Protein AF-A0A916MKK9-F1 (afdb_monomer_lite)

Sequence (139 aa):
MPTVFFQIKLSVRPKSGGEAELVLPKVLQGLACQFLIVKEGGEEGIIQTDVSGTALKQVEKDPACKKLTAPQMETLKASYPLPKLKTKYRMQAQQPEGREGMFALNEAGDRIPDTFQTVRAGFYLIDVPLAQAAKGTQP

Radius of gyration: 16.67 Å; chains: 1; bounding box: 38×40×43 Å

Secondary structure (DSSP, 8-state):
---EEEEEE-EEEE-TTS-EEEEPPGGGTTS-EEEEEE-TTSSEEEEEE---HHHHHHHHH-TTEEEE-HHHHHHHHHHSPPPEEEEEEPBPP--SSS-TTPBPB-TTS-B-EEEEEEEEETTEEEEEEBPP-------

Foldseek 3Di:
DDKWKKKFFWDWADDPPRAIDTDGDPLCVPFPKFFAAAAAQSGITMIIGPDDDPSVVSQCPDPRIDTDDPVRVVVVVVVGPDFDKDKDFAFDDDDPDDDPGDADADPVRHTDIWIWTFHDNPPHTDTGTGDPPPPDDDD

pLDDT: mean 79.2, std 15.37, range [26.61, 94.19]

Structure (mmCIF, N/CA/C/O backbone):
data_AF-A0A916MKK9-F1
#
_entry.id   AF-A0A916MKK9-F1
#
loop_
_atom_site.group_PDB
_atom_site.id
_atom_site.type_symbol
_atom_site.label_atom_id
_atom_site.label_alt_id
_atom_site.label_comp_id
_atom_site.label_asym_id
_atom_site.label_entity_id
_atom_site.label_seq_id
_atom_site.pdbx_PDB_ins_code
_atom_site.Cartn_x
_atom_site.Cartn_y
_atom_site.Cartn_z
_atom_site.occupancy
_atom_site.B_iso_or_equiv
_atom_site.auth_seq_id
_atom_site.auth_comp_id
_atom_site.auth_asym_id
_atom_site.auth_atom_id
_atom_site.pdbx_PDB_model_num
ATOM 1 N N . MET A 1 1 ? -0.883 17.506 -12.136 1.00 56.78 1 MET A N 1
ATOM 2 C CA . MET A 1 1 ? -2.087 17.116 -11.366 1.00 56.78 1 MET A CA 1
ATOM 3 C C . MET A 1 1 ? -1.703 17.083 -9.891 1.00 56.78 1 MET A C 1
ATOM 5 O O . MET A 1 1 ? -0.547 16.770 -9.629 1.00 56.78 1 MET A O 1
ATOM 9 N N . PRO A 1 2 ? -2.571 17.476 -8.944 1.00 68.88 2 PRO A N 1
ATOM 10 C CA . PRO A 1 2 ? -2.210 17.481 -7.529 1.00 68.88 2 PRO A CA 1
ATOM 11 C C . PRO A 1 2 ? -2.102 16.043 -7.011 1.00 68.88 2 PRO A C 1
ATOM 13 O O . PRO A 1 2 ? -3.093 15.321 -6.991 1.00 68.88 2 PRO A O 1
ATOM 16 N N . THR A 1 3 ? -0.905 15.629 -6.598 1.00 79.56 3 THR A N 1
ATOM 17 C CA . THR A 1 3 ? -0.702 14.343 -5.920 1.00 79.56 3 THR A CA 1
ATOM 18 C C . THR A 1 3 ? -1.358 14.392 -4.547 1.00 79.56 3 THR A C 1
ATOM 20 O O . THR A 1 3 ? -1.102 15.311 -3.765 1.00 79.56 3 THR A O 1
ATOM 23 N N . VAL A 1 4 ? -2.195 13.404 -4.243 1.00 88.25 4 VAL A N 1
ATOM 24 C CA . VAL A 1 4 ? -2.859 13.278 -2.945 1.00 88.25 4 VAL A CA 1
ATOM 25 C C . VAL A 1 4 ? -2.373 12.019 -2.242 1.00 88.25 4 VAL A C 1
ATOM 27 O O . VAL A 1 4 ? -2.176 10.974 -2.864 1.00 88.25 4 VAL A O 1
ATOM 30 N N . PHE A 1 5 ? -2.188 12.124 -0.929 1.00 91.31 5 PHE A N 1
ATOM 31 C CA . PHE A 1 5 ? -1.735 11.028 -0.083 1.00 91.31 5 PHE A CA 1
ATOM 32 C C . PHE A 1 5 ? -2.878 10.526 0.789 1.00 91.31 5 PHE A C 1
ATOM 34 O O . PHE A 1 5 ? -3.629 11.320 1.361 1.00 91.31 5 PHE A O 1
ATOM 41 N N . PHE A 1 6 ? -2.981 9.209 0.929 1.00 92.56 6 PHE A N 1
ATOM 42 C CA . PHE A 1 6 ? -3.963 8.576 1.801 1.00 92.56 6 PHE A CA 1
ATOM 43 C C . PHE A 1 6 ? -3.304 7.500 2.656 1.00 92.56 6 PHE A C 1
ATOM 45 O O . PHE A 1 6 ? -2.556 6.665 2.154 1.00 92.56 6 PHE A O 1
ATOM 52 N N . GLN A 1 7 ? -3.624 7.513 3.945 1.00 93.38 7 GLN A N 1
ATOM 53 C CA . GLN A 1 7 ? -3.482 6.368 4.833 1.00 93.38 7 GLN A CA 1
ATOM 54 C C . GLN A 1 7 ? -4.690 5.470 4.607 1.00 93.38 7 GLN A C 1
ATOM 56 O O . GLN A 1 7 ? -5.829 5.922 4.731 1.00 93.38 7 GLN A O 1
ATOM 61 N N . ILE A 1 8 ? -4.450 4.217 4.254 1.00 94.19 8 ILE A N 1
ATOM 62 C CA . ILE A 1 8 ? -5.503 3.280 3.890 1.00 94.19 8 ILE A CA 1
ATOM 63 C C . ILE A 1 8 ? -5.417 2.028 4.742 1.00 94.19 8 ILE A C 1
ATOM 65 O O . ILE A 1 8 ? -4.328 1.515 5.003 1.00 94.19 8 ILE A O 1
ATOM 69 N N . LYS A 1 9 ? -6.576 1.516 5.150 1.00 93.19 9 LYS A N 1
ATOM 70 C CA . LYS A 1 9 ? -6.666 0.189 5.755 1.00 93.19 9 LYS A CA 1
ATOM 71 C C . LYS A 1 9 ? -6.605 -0.861 4.661 1.00 93.19 9 LYS A C 1
ATOM 73 O O . LYS A 1 9 ? -7.345 -0.798 3.681 1.00 93.19 9 LYS A O 1
ATOM 78 N N . LEU A 1 10 ? -5.719 -1.822 4.846 1.00 91.75 10 LEU A N 1
ATOM 79 C CA . LEU A 1 10 ? -5.514 -2.936 3.942 1.00 91.75 10 LEU A CA 1
ATOM 80 C C . LEU A 1 10 ? -6.104 -4.196 4.554 1.00 91.75 10 LEU A C 1
ATOM 82 O O . LEU A 1 10 ? -6.265 -4.327 5.766 1.00 91.75 10 LEU A O 1
ATOM 86 N N . SER A 1 11 ? -6.463 -5.134 3.694 1.00 89.62 11 SER A N 1
ATOM 87 C CA . SER A 1 11 ? -6.854 -6.475 4.109 1.00 89.62 11 SER A CA 1
ATOM 88 C C . SER A 1 11 ? -5.976 -7.482 3.403 1.00 89.62 11 SER A C 1
ATOM 90 O O . SER A 1 11 ? -5.570 -7.264 2.269 1.00 89.62 11 SER A O 1
ATOM 92 N N . VAL A 1 12 ? -5.686 -8.597 4.053 1.00 88.94 12 VAL A N 1
ATOM 93 C CA . VAL A 1 12 ? -4.851 -9.643 3.464 1.00 88.94 12 VAL A CA 1
ATOM 94 C C . VAL A 1 12 ? -5.770 -10.736 2.954 1.00 88.94 12 VAL A C 1
ATOM 96 O O . VAL A 1 12 ? -6.605 -11.251 3.698 1.00 88.94 12 VAL A O 1
ATOM 99 N N . ARG A 1 13 ? -5.630 -11.087 1.678 1.00 88.94 13 ARG A N 1
ATOM 100 C CA . ARG A 1 13 ? -6.360 -12.195 1.068 1.00 88.94 13 ARG A CA 1
ATOM 101 C C . ARG A 1 13 ? -5.379 -13.309 0.709 1.00 88.94 13 ARG A C 1
ATOM 103 O O . ARG A 1 13 ? -4.507 -13.087 -0.130 1.00 88.94 13 ARG A O 1
ATOM 110 N N . PRO A 1 14 ? -5.518 -14.502 1.305 1.00 86.62 14 PRO A N 1
ATOM 111 C CA . PRO A 1 14 ? -4.770 -15.675 0.878 1.00 86.62 14 PRO A CA 1
ATOM 112 C C . PRO A 1 14 ? -5.087 -16.039 -0.576 1.00 86.62 14 PRO A C 1
ATOM 114 O O . PRO A 1 14 ? -6.238 -15.953 -1.009 1.00 86.62 14 PRO A O 1
ATOM 117 N N . LYS A 1 15 ? -4.067 -16.480 -1.308 1.00 85.19 15 LYS A N 1
ATOM 118 C CA . LYS A 1 15 ? -4.161 -17.055 -2.650 1.00 85.19 15 LYS A CA 1
ATOM 119 C C . LYS A 1 15 ? -3.858 -18.550 -2.614 1.00 85.19 15 LYS A C 1
ATOM 121 O O . LYS A 1 15 ? -3.175 -19.056 -1.722 1.00 85.19 15 LYS A O 1
ATOM 126 N N . SER A 1 16 ? -4.361 -19.258 -3.621 1.00 76.75 16 SER A N 1
ATOM 127 C CA . SER A 1 16 ? -3.976 -20.644 -3.891 1.00 76.75 16 SER A CA 1
ATOM 128 C C . SER A 1 16 ? -2.455 -20.738 -4.041 1.00 76.75 16 SER A C 1
ATOM 130 O O . SER A 1 16 ? -1.864 -19.903 -4.716 1.00 76.75 16 SER A O 1
ATOM 132 N N . GLY A 1 17 ? -1.827 -21.739 -3.418 1.00 75.50 17 GLY A N 1
ATOM 133 C CA . GLY A 1 17 ? -0.367 -21.912 -3.460 1.00 75.50 17 GLY A CA 1
ATOM 134 C C . GLY A 1 17 ? 0.399 -21.357 -2.253 1.00 75.50 17 GLY A C 1
ATOM 135 O O . GLY A 1 17 ? 1.624 -21.377 -2.262 1.00 75.50 17 GLY A O 1
ATOM 136 N N . GLY A 1 18 ? -0.290 -20.902 -1.198 1.00 76.44 18 GLY A N 1
ATOM 137 C CA . GLY A 1 18 ? 0.351 -20.440 0.045 1.00 76.44 18 GLY A CA 1
ATOM 138 C C . GLY A 1 18 ? 0.833 -18.986 0.005 1.00 76.44 18 GLY A C 1
ATOM 139 O O . GLY A 1 18 ? 1.486 -18.523 0.938 1.00 76.44 18 GLY A O 1
ATOM 140 N N . GLU A 1 19 ? 0.493 -18.259 -1.056 1.00 82.31 19 GLU A N 1
ATOM 141 C CA . GLU A 1 19 ? 0.756 -16.829 -1.196 1.00 82.31 19 GLU A CA 1
ATOM 142 C C . GLU A 1 19 ? -0.397 -16.000 -0.611 1.00 82.31 19 GLU A C 1
ATOM 144 O O . GLU A 1 19 ? -1.483 -16.509 -0.336 1.00 82.31 19 GLU A O 1
ATOM 149 N N . ALA A 1 20 ? -0.187 -14.697 -0.436 1.00 86.62 20 ALA A N 1
ATOM 150 C CA . ALA A 1 20 ? -1.255 -13.765 -0.096 1.00 86.62 20 ALA A CA 1
ATOM 151 C C . ALA A 1 20 ? -1.064 -12.432 -0.818 1.00 86.62 20 ALA A C 1
ATOM 153 O O . ALA A 1 20 ? 0.049 -12.054 -1.179 1.00 86.62 20 ALA A O 1
ATOM 154 N N . GLU A 1 21 ? -2.163 -11.712 -1.011 1.00 88.56 21 GLU A N 1
ATOM 155 C CA . GLU A 1 21 ? -2.166 -10.367 -1.574 1.00 88.56 21 GLU A CA 1
ATOM 156 C C . GLU A 1 21 ? -2.745 -9.350 -0.595 1.00 88.56 21 GLU A C 1
ATOM 158 O O . GLU A 1 21 ? -3.631 -9.659 0.207 1.00 88.56 21 GLU A O 1
ATOM 163 N N . LEU A 1 22 ? -2.259 -8.114 -0.698 1.00 89.38 22 LEU A N 1
ATOM 164 C CA . LEU A 1 22 ? -2.888 -6.973 -0.049 1.00 89.38 22 LEU A CA 1
ATOM 165 C C . LEU A 1 22 ? -4.051 -6.490 -0.910 1.00 89.38 22 LEU A C 1
ATOM 167 O O . LEU A 1 22 ? -3.896 -6.156 -2.083 1.00 89.38 22 LEU A O 1
ATOM 171 N N . VAL A 1 23 ? -5.222 -6.440 -0.299 1.00 89.62 23 VAL A N 1
ATOM 172 C CA . VAL A 1 23 ? -6.466 -5.980 -0.892 1.00 89.62 23 VAL A CA 1
ATOM 173 C C . VAL A 1 23 ? -6.679 -4.527 -0.499 1.00 89.62 23 VAL A C 1
ATOM 175 O O . VAL A 1 23 ? -6.797 -4.190 0.682 1.00 89.62 23 VAL A O 1
ATOM 178 N N . LEU A 1 24 ? -6.746 -3.678 -1.521 1.00 90.31 24 LEU A N 1
ATOM 179 C CA . LEU A 1 24 ? -7.109 -2.272 -1.400 1.00 90.31 24 LEU A CA 1
ATOM 180 C C . LEU A 1 24 ? -8.610 -2.119 -1.085 1.00 90.31 24 LEU A C 1
ATOM 182 O O . LEU A 1 24 ? -9.424 -2.917 -1.578 1.00 90.31 24 LEU A O 1
ATOM 186 N N . PRO A 1 25 ? -9.004 -1.063 -0.347 1.00 90.00 25 PRO A N 1
ATOM 187 C CA . PRO A 1 25 ? -10.398 -0.647 -0.220 1.00 90.00 25 PRO A CA 1
ATOM 188 C C . PRO A 1 25 ? -11.090 -0.551 -1.581 1.00 90.00 25 PRO A C 1
ATOM 190 O O . PRO A 1 25 ? -10.490 -0.090 -2.551 1.00 90.00 25 PRO A O 1
ATOM 193 N N . LYS A 1 26 ? -12.369 -0.943 -1.658 1.00 89.69 26 LYS A N 1
ATOM 194 C CA . LYS A 1 26 ? -13.126 -0.963 -2.926 1.00 89.69 26 LYS A CA 1
ATOM 195 C C 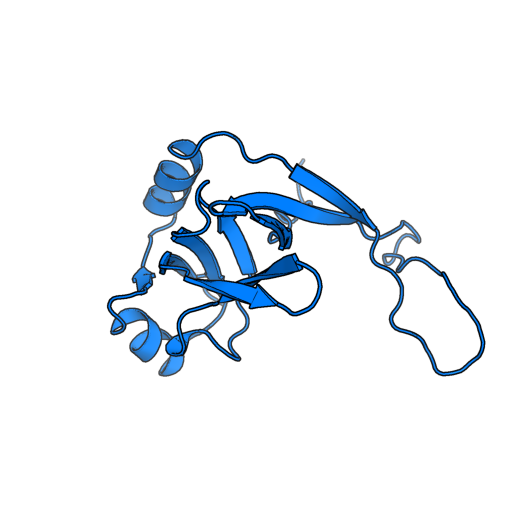. LYS A 1 26 ? -13.120 0.384 -3.647 1.00 89.69 26 LYS A C 1
ATOM 197 O O . LYS A 1 26 ? -13.042 0.407 -4.866 1.00 89.69 26 LYS A O 1
ATOM 202 N N . VAL A 1 27 ? -13.148 1.485 -2.896 1.00 89.50 27 VAL A N 1
ATOM 203 C CA . VAL A 1 27 ? -13.117 2.847 -3.447 1.00 89.50 27 VAL A CA 1
ATOM 204 C C . VAL A 1 27 ? -11.819 3.169 -4.203 1.00 89.50 27 VAL A C 1
ATOM 206 O O . VAL A 1 27 ? -11.810 4.063 -5.038 1.00 89.50 27 VAL A O 1
ATOM 209 N N . LEU A 1 28 ? -10.739 2.424 -3.940 1.00 88.00 28 LEU A N 1
ATOM 210 C CA . LEU A 1 28 ? -9.433 2.552 -4.595 1.00 88.00 28 LEU A CA 1
ATOM 211 C C . LEU A 1 28 ? -9.207 1.505 -5.692 1.00 88.00 28 LEU A C 1
ATOM 213 O O . LEU A 1 28 ? -8.228 1.589 -6.432 1.00 88.00 28 LEU A O 1
ATOM 217 N N . GLN A 1 29 ? -10.089 0.511 -5.816 1.00 84.44 29 GLN A N 1
ATOM 218 C CA . GLN A 1 29 ? -9.956 -0.517 -6.844 1.00 84.44 29 GLN A CA 1
ATOM 219 C C . GLN A 1 29 ? -10.247 0.086 -8.221 1.00 84.44 29 GLN A C 1
ATOM 221 O O . GLN A 1 29 ? -11.301 0.674 -8.444 1.00 84.44 29 GLN A O 1
ATOM 226 N N . GLY A 1 30 ? -9.296 -0.061 -9.146 1.00 81.81 30 GLY A N 1
ATOM 227 C CA . GLY A 1 30 ? -9.373 0.532 -10.484 1.00 81.81 30 GLY A CA 1
ATOM 228 C C . GLY A 1 30 ? -8.889 1.983 -10.565 1.00 81.81 30 GLY A C 1
ATOM 229 O O . GLY A 1 30 ? -8.890 2.551 -11.655 1.00 81.81 30 GLY A O 1
ATOM 230 N N . LEU A 1 31 ? -8.445 2.577 -9.452 1.00 85.12 31 LEU A N 1
ATOM 231 C CA . LEU A 1 31 ? -7.779 3.876 -9.457 1.00 85.12 31 LEU A CA 1
ATOM 232 C C . LEU A 1 31 ? -6.266 3.717 -9.648 1.00 85.12 31 LEU A C 1
ATOM 234 O O . LEU A 1 31 ? -5.660 2.736 -9.213 1.00 85.12 31 LEU A O 1
ATOM 238 N N . ALA A 1 32 ? -5.646 4.718 -10.276 1.00 83.88 32 ALA A N 1
ATOM 239 C CA . ALA A 1 32 ? -4.196 4.839 -10.323 1.00 83.88 32 ALA A CA 1
ATOM 240 C C . ALA A 1 32 ? -3.687 5.206 -8.918 1.00 83.88 32 ALA A C 1
ATOM 242 O O . ALA A 1 32 ? -3.742 6.356 -8.471 1.00 83.88 32 ALA A O 1
ATOM 243 N N . CYS A 1 33 ? -3.258 4.188 -8.177 1.00 85.88 33 CYS A N 1
ATOM 244 C CA . CYS A 1 33 ? -2.713 4.323 -6.834 1.00 85.88 33 CYS A CA 1
ATOM 245 C C . CYS A 1 33 ? -1.390 3.570 -6.744 1.00 85.88 33 CYS A C 1
ATOM 247 O O . CYS A 1 33 ? -1.238 2.485 -7.304 1.00 85.88 33 CYS A O 1
ATOM 249 N N . GLN A 1 34 ? -0.438 4.130 -6.008 1.00 87.94 34 GLN A N 1
ATOM 250 C CA . GLN A 1 34 ? 0.857 3.502 -5.771 1.00 87.94 34 GLN A CA 1
ATOM 251 C C . GLN A 1 34 ? 1.184 3.539 -4.283 1.00 87.94 34 GLN A C 1
ATOM 253 O O . GLN A 1 34 ? 0.956 4.552 -3.624 1.00 87.94 34 GLN A O 1
ATOM 258 N N . PHE A 1 35 ? 1.737 2.456 -3.745 1.00 89.88 35 PHE A N 1
ATOM 259 C CA . PHE A 1 35 ? 2.143 2.409 -2.343 1.00 89.88 35 PHE A CA 1
ATOM 260 C C . PHE A 1 35 ? 3.423 3.204 -2.118 1.00 89.88 35 PHE A C 1
ATOM 262 O O . PHE A 1 35 ? 4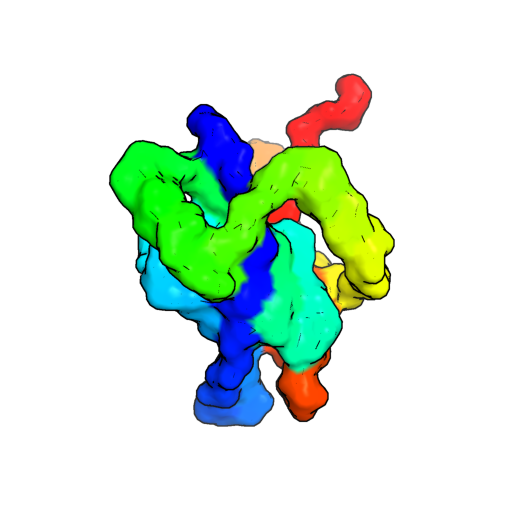.410 3.003 -2.806 1.00 89.88 35 PHE A O 1
ATOM 269 N N . LEU A 1 36 ? 3.437 4.087 -1.128 1.00 89.25 36 LEU A N 1
ATOM 270 C CA . LEU A 1 36 ? 4.664 4.729 -0.654 1.00 89.25 36 LEU A CA 1
ATOM 271 C C . LEU A 1 36 ? 5.353 3.881 0.414 1.00 89.25 36 LEU A C 1
ATOM 273 O O . LEU A 1 36 ? 6.579 3.808 0.457 1.00 89.25 36 LEU A O 1
ATOM 277 N N . ILE A 1 37 ? 4.555 3.271 1.287 1.00 89.31 37 ILE A N 1
ATOM 278 C CA . ILE A 1 37 ? 4.993 2.349 2.331 1.00 89.31 37 ILE A CA 1
ATOM 279 C C . ILE A 1 37 ? 3.786 1.538 2.798 1.00 89.31 37 ILE A C 1
ATOM 281 O O . ILE A 1 37 ? 2.658 2.032 2.803 1.00 89.31 37 ILE A O 1
ATOM 285 N N . VAL A 1 38 ? 4.017 0.307 3.227 1.00 90.19 38 VAL A N 1
ATOM 286 C CA . VAL A 1 38 ? 3.024 -0.504 3.932 1.00 90.19 38 VAL A CA 1
ATOM 287 C C . VAL A 1 38 ? 3.527 -0.763 5.346 1.00 90.19 38 VAL A C 1
ATOM 289 O O . VAL A 1 38 ? 4.709 -1.011 5.562 1.00 90.19 38 VAL A O 1
ATOM 292 N N . LYS A 1 39 ? 2.654 -0.669 6.341 1.00 89.12 39 LYS A N 1
ATOM 293 C CA . LYS A 1 39 ? 3.004 -0.971 7.726 1.00 89.12 39 LYS A CA 1
ATOM 294 C C . LYS A 1 39 ? 3.232 -2.478 7.881 1.00 89.12 39 LYS A C 1
ATOM 296 O O . LYS A 1 39 ? 2.482 -3.285 7.327 1.00 89.12 39 LYS A O 1
ATOM 301 N N . GLU A 1 40 ? 4.236 -2.862 8.669 1.00 83.94 40 GLU A N 1
ATOM 302 C CA . GLU A 1 40 ? 4.392 -4.254 9.112 1.00 83.94 40 GLU A CA 1
ATOM 303 C C . GLU A 1 40 ? 3.074 -4.764 9.723 1.00 83.94 40 GLU A C 1
ATOM 305 O O . GLU A 1 40 ? 2.401 -4.040 10.457 1.00 83.94 40 GLU A O 1
ATOM 310 N N . GLY A 1 41 ? 2.681 -5.988 9.371 1.00 83.94 41 GLY A N 1
ATOM 311 C CA . GLY A 1 41 ? 1.346 -6.537 9.625 1.00 83.94 41 GLY A CA 1
ATOM 312 C C . GLY A 1 41 ? 0.442 -6.541 8.388 1.00 83.94 41 GLY A C 1
ATOM 313 O O . GLY A 1 41 ? -0.456 -7.375 8.302 1.00 83.94 41 GLY A O 1
ATOM 314 N N . GLY A 1 42 ? 0.692 -5.674 7.397 1.00 84.50 42 GLY A N 1
ATOM 315 C CA . GLY A 1 42 ? -0.108 -5.608 6.164 1.00 84.50 42 GLY A CA 1
ATOM 316 C C . GLY A 1 42 ? -1.538 -5.093 6.368 1.00 84.50 42 GLY A C 1
ATOM 317 O O . GLY A 1 42 ? -2.384 -5.267 5.498 1.00 84.50 42 GLY A O 1
ATOM 318 N N . GLU A 1 43 ? -1.813 -4.471 7.514 1.00 88.19 43 GLU A N 1
ATOM 319 C CA . GLU A 1 43 ? -3.136 -3.953 7.894 1.00 88.19 43 GLU A CA 1
ATOM 320 C C . GLU A 1 43 ? -3.353 -2.505 7.437 1.00 88.19 43 GLU A C 1
ATOM 322 O O . GLU A 1 43 ? -4.477 -2.010 7.389 1.00 88.19 43 GLU A O 1
ATOM 327 N N . GLU A 1 44 ? -2.271 -1.801 7.112 1.00 91.19 44 GLU A N 1
ATOM 328 C CA . GLU A 1 44 ? -2.292 -0.383 6.781 1.00 91.19 44 GLU A CA 1
ATOM 329 C C . GLU A 1 44 ? -1.178 -0.044 5.798 1.00 91.19 44 GLU A C 1
ATOM 331 O O . GLU A 1 44 ? -0.087 -0.608 5.861 1.00 91.19 44 GLU A O 1
ATOM 336 N N . GLY A 1 45 ? -1.430 0.909 4.909 1.00 91.81 45 GLY A N 1
ATOM 337 C CA . GLY A 1 45 ? -0.400 1.475 4.053 1.00 91.81 45 GLY A CA 1
ATOM 338 C C . GLY A 1 45 ? -0.660 2.933 3.735 1.00 91.81 45 GLY A C 1
ATOM 339 O O . GLY A 1 45 ? -1.763 3.446 3.906 1.00 91.81 45 GLY A O 1
ATOM 340 N N . ILE A 1 46 ? 0.380 3.600 3.259 1.00 92.56 46 ILE A N 1
ATOM 341 C CA . ILE A 1 46 ? 0.286 4.933 2.687 1.00 92.56 46 ILE A CA 1
ATOM 342 C C . ILE A 1 46 ? 0.360 4.777 1.179 1.00 92.56 46 ILE A C 1
ATOM 344 O O . ILE A 1 46 ? 1.304 4.178 0.660 1.00 92.56 46 ILE A O 1
ATOM 348 N N . ILE A 1 47 ? -0.610 5.348 0.478 1.00 92.00 47 ILE A N 1
ATOM 349 C CA . ILE A 1 47 ? -0.612 5.422 -0.978 1.00 92.00 47 ILE A CA 1
ATOM 350 C C . ILE A 1 47 ? -0.513 6.866 -1.455 1.00 92.00 47 ILE A C 1
ATOM 352 O O . ILE A 1 47 ? -0.955 7.801 -0.782 1.00 92.00 47 ILE A O 1
ATOM 356 N N . GLN A 1 48 ? 0.039 7.021 -2.650 1.00 90.56 48 GLN A N 1
ATOM 357 C CA . GLN A 1 48 ? -0.100 8.211 -3.471 1.00 90.56 48 GLN A CA 1
ATOM 358 C C . GLN A 1 48 ? -1.070 7.936 -4.618 1.00 90.56 48 GLN A C 1
ATOM 360 O O . GLN A 1 48 ? -1.105 6.832 -5.168 1.00 90.56 48 GLN A O 1
ATOM 365 N N . THR A 1 49 ? -1.851 8.944 -4.981 1.00 86.81 49 THR A N 1
ATOM 366 C CA . THR A 1 49 ? -2.779 8.879 -6.107 1.00 86.81 49 THR A CA 1
ATOM 367 C C . THR A 1 49 ? -2.912 10.243 -6.776 1.00 86.81 49 THR A C 1
ATOM 369 O O . THR A 1 49 ? -2.806 11.285 -6.126 1.00 86.81 49 THR A O 1
ATOM 372 N N . ASP A 1 50 ? -3.132 10.229 -8.085 1.00 85.62 50 ASP A N 1
ATOM 373 C CA . ASP A 1 50 ? -3.374 11.395 -8.940 1.00 85.62 50 ASP A CA 1
ATOM 374 C C . ASP A 1 50 ? -4.873 11.662 -9.196 1.00 85.62 50 ASP A C 1
ATOM 376 O O . ASP A 1 50 ? -5.240 12.534 -9.989 1.00 85.62 50 ASP A O 1
ATOM 380 N N . VAL A 1 51 ? -5.764 10.955 -8.489 1.00 82.44 51 VAL A N 1
ATOM 381 C CA . VAL A 1 51 ? -7.216 11.109 -8.644 1.00 82.44 51 VAL A CA 1
ATOM 382 C C . VAL A 1 51 ? -7.726 12.473 -8.189 1.00 82.44 51 VAL A C 1
ATOM 384 O O . VAL A 1 51 ? -7.305 13.043 -7.183 1.00 82.44 51 VAL A O 1
ATOM 387 N N . SER A 1 52 ? -8.706 12.989 -8.928 1.00 81.56 52 SER A N 1
ATOM 388 C CA . SER A 1 52 ? -9.305 14.302 -8.696 1.00 81.56 52 SER A CA 1
ATOM 389 C C . SER A 1 52 ? -10.826 14.272 -8.888 1.00 81.56 52 SER A C 1
ATOM 391 O O . SER A 1 52 ? -11.414 13.263 -9.286 1.00 81.56 52 SER A O 1
ATOM 393 N N . GLY A 1 53 ? -11.495 15.374 -8.542 1.00 84.38 53 GLY A N 1
ATOM 394 C CA . GLY A 1 53 ? -12.933 15.535 -8.756 1.00 84.38 53 GLY A CA 1
ATOM 395 C C . GLY A 1 53 ? -13.793 14.568 -7.934 1.00 84.38 53 GLY A C 1
ATOM 396 O O . GLY A 1 53 ? -13.652 14.467 -6.715 1.00 84.38 53 GLY A O 1
ATOM 397 N N . THR A 1 54 ? -14.732 13.889 -8.595 1.00 84.06 54 THR A N 1
ATOM 398 C CA . THR A 1 54 ? -15.725 13.016 -7.945 1.00 84.06 54 THR A CA 1
ATOM 399 C C . THR A 1 54 ? -15.094 11.782 -7.304 1.00 84.06 54 THR A C 1
ATOM 401 O O . THR A 1 54 ? -15.501 11.411 -6.205 1.00 84.06 54 THR A O 1
ATOM 404 N N . ALA A 1 55 ? -14.079 11.186 -7.940 1.00 84.06 55 ALA A N 1
ATOM 405 C CA . ALA A 1 55 ? -13.372 10.026 -7.398 1.00 84.06 55 ALA A CA 1
ATOM 406 C C . ALA A 1 55 ? -12.671 10.374 -6.077 1.00 84.06 55 ALA A C 1
ATOM 408 O O . ALA A 1 55 ? -12.832 9.669 -5.085 1.00 84.06 55 ALA A O 1
ATOM 409 N N . LEU A 1 56 ? -11.994 11.526 -6.022 1.00 87.25 56 LEU A N 1
ATOM 410 C CA . LEU A 1 56 ? -11.352 12.007 -4.798 1.00 87.25 56 LEU A CA 1
ATOM 411 C C . LEU A 1 56 ? -12.362 12.172 -3.652 1.00 87.25 56 LEU A C 1
ATOM 413 O O . LEU A 1 56 ? -12.132 11.675 -2.554 1.00 87.25 56 LEU A O 1
ATOM 417 N N . LYS A 1 57 ? -13.520 12.787 -3.928 1.00 87.75 57 LYS A N 1
ATOM 418 C CA . LYS A 1 57 ? -14.592 12.952 -2.932 1.00 87.75 57 LYS A CA 1
ATOM 419 C C . LYS A 1 57 ? -15.163 11.622 -2.439 1.00 87.75 57 LYS A C 1
ATOM 421 O O . LYS A 1 57 ? -15.662 11.570 -1.320 1.00 87.75 57 LYS A O 1
ATOM 426 N N . GLN A 1 58 ? -15.163 10.578 -3.269 1.00 88.44 58 GLN A N 1
ATOM 427 C CA . GLN A 1 58 ? -15.592 9.242 -2.852 1.00 88.44 58 GLN A CA 1
ATOM 428 C C . GLN A 1 58 ? -14.559 8.610 -1.921 1.00 88.44 58 GLN A C 1
ATOM 430 O O . GLN A 1 58 ? -14.936 8.133 -0.855 1.00 88.44 58 GLN A O 1
ATOM 435 N N . VAL A 1 59 ? -13.273 8.685 -2.277 1.00 89.19 59 VAL A N 1
ATOM 436 C CA . VAL A 1 59 ? -12.173 8.185 -1.437 1.00 89.19 59 VAL A CA 1
ATOM 437 C C . VAL A 1 59 ? -12.149 8.906 -0.086 1.00 89.19 59 VAL A C 1
ATOM 439 O O . VAL A 1 59 ? -12.054 8.256 0.945 1.00 89.19 59 VAL A O 1
ATOM 442 N N . GLU A 1 60 ? -12.313 10.232 -0.058 1.00 88.88 60 GLU A N 1
ATOM 443 C CA . GLU A 1 60 ? -12.330 11.027 1.184 1.00 88.88 60 GLU A CA 1
ATOM 444 C C . GLU A 1 60 ? -13.504 10.704 2.121 1.00 88.88 60 GLU A C 1
ATOM 446 O O . GLU A 1 60 ? -13.417 10.961 3.320 1.00 88.88 60 GLU A O 1
ATOM 451 N N . LYS A 1 61 ? -14.611 10.175 1.588 1.00 89.94 61 LYS A N 1
ATOM 452 C CA . LYS A 1 61 ? -15.784 9.777 2.380 1.00 89.94 61 LYS A CA 1
ATOM 453 C C . LYS A 1 61 ? -15.679 8.355 2.929 1.00 89.94 61 LYS A C 1
ATOM 455 O O . LYS A 1 61 ? -16.498 7.980 3.766 1.00 89.94 61 LYS A O 1
ATOM 460 N N . ASP A 1 62 ? -14.730 7.560 2.444 1.00 91.25 62 ASP A N 1
ATOM 461 C CA . ASP A 1 62 ? -14.595 6.165 2.836 1.00 91.25 62 ASP A CA 1
ATOM 462 C C . ASP A 1 62 ? -13.843 6.047 4.177 1.00 91.25 62 ASP A C 1
ATOM 464 O O . ASP A 1 62 ? -12.736 6.571 4.314 1.00 91.25 62 ASP A O 1
ATOM 468 N N . PRO A 1 63 ? -14.392 5.344 5.183 1.00 89.06 63 PRO A N 1
ATOM 469 C CA . PRO A 1 63 ? -13.769 5.234 6.503 1.00 89.06 63 PRO A CA 1
ATOM 470 C C . PRO A 1 63 ? -12.460 4.428 6.503 1.00 89.06 63 PRO A C 1
ATOM 472 O O . PRO A 1 63 ? -11.701 4.490 7.474 1.00 89.06 63 PRO A O 1
ATOM 475 N N . ALA A 1 64 ? -12.185 3.653 5.451 1.00 89.88 64 ALA A N 1
ATOM 476 C CA . ALA A 1 64 ? -10.917 2.959 5.273 1.00 89.88 64 ALA A CA 1
ATOM 477 C C . ALA A 1 64 ? -9.828 3.866 4.682 1.00 89.88 64 ALA A C 1
ATOM 479 O O . ALA A 1 64 ? -8.683 3.424 4.615 1.00 89.88 64 ALA A O 1
ATOM 480 N N . CYS A 1 65 ? -10.152 5.101 4.276 1.00 91.44 65 CYS A N 1
ATOM 481 C CA . CYS A 1 65 ? -9.233 6.036 3.634 1.00 91.44 65 CYS A CA 1
ATOM 482 C C . CYS A 1 65 ? -9.159 7.355 4.415 1.00 91.44 65 CYS A C 1
ATOM 484 O O . CYS A 1 65 ? -10.095 8.147 4.447 1.00 91.44 65 CYS A O 1
ATOM 486 N N . LYS A 1 66 ? -8.002 7.643 5.009 1.00 92.75 66 LYS A N 1
ATOM 487 C CA . LYS A 1 66 ? -7.729 8.911 5.685 1.00 92.75 66 LYS A CA 1
ATOM 488 C C . LYS A 1 66 ? -6.773 9.745 4.845 1.00 92.75 66 LYS A C 1
ATOM 490 O O . LYS A 1 66 ? -5.621 9.370 4.640 1.00 92.75 66 LYS A O 1
ATOM 495 N N . LYS A 1 67 ? -7.242 10.898 4.371 1.00 91.44 67 LYS A N 1
ATOM 496 C CA . LYS A 1 67 ? -6.408 11.845 3.624 1.00 91.44 67 LYS A CA 1
ATOM 497 C C . LYS A 1 67 ? -5.278 12.373 4.502 1.00 91.44 67 LYS A C 1
ATOM 499 O O . LYS A 1 67 ? -5.509 12.799 5.633 1.00 91.44 67 LYS A O 1
ATOM 504 N N . LEU A 1 68 ? -4.072 12.383 3.953 1.00 89.50 68 LEU A N 1
ATOM 505 C CA . LEU A 1 68 ? -2.882 12.922 4.591 1.00 89.50 68 LEU A CA 1
ATOM 506 C C . LEU A 1 68 ? -2.422 14.181 3.859 1.00 89.50 68 LEU A C 1
ATOM 508 O O . LEU A 1 68 ? -2.462 14.271 2.632 1.00 89.50 68 LEU A O 1
ATOM 512 N N . THR A 1 69 ? -1.939 15.151 4.627 1.00 87.88 69 THR A N 1
ATOM 513 C CA . THR A 1 69 ? -1.115 16.236 4.087 1.00 87.88 69 THR A CA 1
ATOM 514 C C . THR A 1 69 ? 0.327 15.749 3.934 1.00 87.88 69 THR A C 1
ATOM 516 O O . THR A 1 69 ? 0.726 14.795 4.601 1.00 87.88 69 THR A O 1
ATOM 519 N N . ALA A 1 70 ? 1.130 16.409 3.095 1.00 84.88 70 ALA A N 1
ATOM 520 C CA . ALA A 1 70 ? 2.555 16.096 2.940 1.00 84.88 70 ALA A CA 1
ATOM 521 C C . ALA A 1 70 ? 3.310 15.934 4.285 1.00 84.88 70 ALA A C 1
ATOM 523 O O . ALA A 1 70 ? 3.898 14.872 4.485 1.00 84.88 70 ALA A O 1
ATOM 524 N N . PRO A 1 71 ? 3.209 16.865 5.262 1.00 87.75 71 PRO A N 1
ATOM 525 C CA . PRO A 1 71 ? 3.898 16.700 6.546 1.00 87.75 71 PRO A CA 1
ATOM 526 C C . PRO A 1 71 ? 3.366 15.525 7.380 1.00 87.75 71 PRO A C 1
ATOM 528 O O . PRO A 1 71 ? 4.137 14.866 8.076 1.00 87.75 71 PRO A O 1
ATOM 531 N N . GLN A 1 72 ? 2.064 15.220 7.308 1.00 89.00 72 GLN A N 1
ATOM 532 C CA . GLN A 1 72 ? 1.502 14.051 7.996 1.00 89.00 72 GLN A CA 1
ATOM 533 C C . GLN A 1 72 ? 2.000 12.747 7.374 1.00 89.00 72 GLN A C 1
ATOM 535 O O . GLN A 1 72 ? 2.316 11.810 8.100 1.00 89.00 72 GLN A O 1
ATOM 540 N N . MET A 1 73 ? 2.086 12.695 6.044 1.00 89.50 73 MET A N 1
ATOM 541 C CA . MET A 1 73 ? 2.623 11.550 5.316 1.00 89.50 73 MET A CA 1
ATOM 542 C C . MET A 1 73 ? 4.082 11.290 5.689 1.00 89.50 73 MET A C 1
ATOM 544 O O . MET A 1 73 ? 4.412 10.157 6.027 1.00 89.50 73 MET A O 1
ATOM 548 N N . GLU A 1 74 ? 4.932 12.320 5.701 1.00 86.25 74 GLU A N 1
ATOM 549 C CA . GLU A 1 74 ? 6.342 12.167 6.079 1.00 86.25 74 GLU A CA 1
ATOM 550 C C . GLU A 1 74 ? 6.502 11.726 7.533 1.00 86.25 74 GLU A C 1
ATOM 552 O O . GLU A 1 74 ? 7.245 10.788 7.816 1.00 86.25 74 GLU A O 1
ATOM 557 N N . THR A 1 75 ? 5.740 12.337 8.444 1.00 88.19 75 THR A N 1
ATOM 558 C CA . THR A 1 75 ? 5.739 11.964 9.865 1.00 88.19 75 THR A CA 1
ATOM 559 C C . THR A 1 75 ? 5.312 10.509 10.059 1.00 88.19 75 THR A C 1
ATOM 561 O O . THR A 1 75 ? 5.965 9.755 10.778 1.00 88.19 75 THR A O 1
ATOM 564 N N . LEU A 1 76 ? 4.234 10.085 9.394 1.00 87.25 76 LEU A N 1
ATOM 565 C CA . LEU A 1 76 ? 3.713 8.723 9.503 1.00 87.25 76 LEU A CA 1
ATOM 566 C C . LEU A 1 76 ? 4.688 7.706 8.899 1.00 87.25 76 LEU A C 1
ATOM 568 O O . LEU A 1 76 ? 4.954 6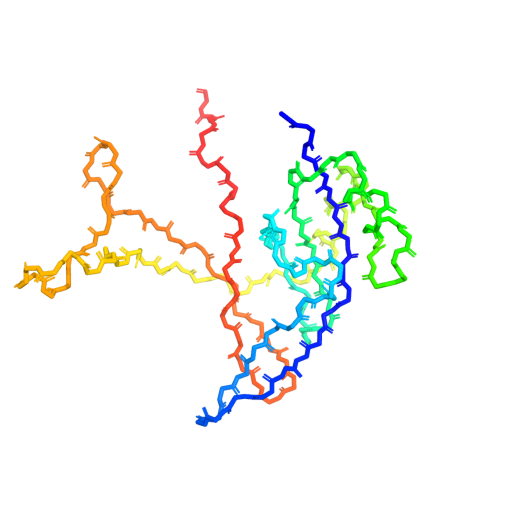.671 9.503 1.00 87.25 76 LEU A O 1
ATOM 572 N N . LYS A 1 77 ? 5.278 8.033 7.746 1.00 82.94 77 LYS A N 1
ATOM 573 C CA . LYS A 1 77 ? 6.302 7.214 7.096 1.00 82.94 77 LYS A CA 1
ATOM 574 C C . LYS A 1 77 ? 7.540 7.052 7.981 1.00 82.94 77 LYS A C 1
ATOM 576 O O . LYS A 1 77 ? 8.061 5.947 8.071 1.00 82.94 77 LYS A O 1
ATOM 581 N N . ALA A 1 78 ? 7.987 8.118 8.648 1.00 84.94 78 ALA A N 1
ATOM 582 C CA . ALA A 1 78 ? 9.107 8.076 9.590 1.00 84.94 78 ALA A CA 1
ATOM 583 C C . ALA A 1 78 ? 8.773 7.316 10.886 1.00 84.94 78 ALA A C 1
ATOM 585 O O . ALA A 1 78 ? 9.662 6.748 11.512 1.00 84.94 78 ALA A O 1
ATOM 586 N N . SER A 1 79 ? 7.496 7.284 11.281 1.00 85.75 79 SER A N 1
ATOM 587 C CA . SER A 1 79 ? 7.027 6.523 12.442 1.00 85.75 79 SER A CA 1
ATOM 588 C C . SER A 1 79 ? 6.997 5.011 12.205 1.00 85.75 79 SER A C 1
ATOM 590 O O . SER A 1 79 ? 6.938 4.253 13.176 1.00 85.75 79 SER A O 1
ATOM 592 N N . TYR A 1 80 ? 6.973 4.550 10.954 1.00 82.75 80 TYR A N 1
ATOM 593 C CA . TYR A 1 80 ? 6.997 3.124 10.647 1.00 82.75 80 TYR A CA 1
ATOM 594 C C . TYR A 1 80 ? 8.426 2.577 10.712 1.00 82.75 80 TYR A C 1
ATOM 596 O O . TYR A 1 80 ? 9.373 3.277 10.347 1.00 82.75 80 TYR A O 1
ATOM 604 N N . PRO A 1 81 ? 8.608 1.316 11.150 1.00 76.69 81 PRO A N 1
ATOM 605 C CA . PRO A 1 81 ? 9.916 0.685 11.086 1.00 76.69 81 PRO A CA 1
ATOM 606 C C . PRO A 1 81 ? 10.412 0.666 9.639 1.00 76.69 81 PRO A C 1
ATOM 608 O O . PRO A 1 81 ? 9.622 0.518 8.702 1.00 76.69 81 PRO A O 1
ATOM 611 N N . LEU A 1 82 ? 11.729 0.799 9.470 1.00 77.31 82 LEU A N 1
ATOM 612 C CA . LEU A 1 82 ? 12.360 0.792 8.155 1.00 77.31 82 LEU A CA 1
ATOM 613 C C . LEU A 1 82 ? 11.952 -0.475 7.385 1.00 77.31 82 LEU A C 1
ATOM 615 O O . LEU A 1 82 ? 12.240 -1.589 7.839 1.00 77.31 82 LEU A O 1
ATOM 619 N N . PRO A 1 83 ? 11.272 -0.324 6.236 1.00 78.81 83 PRO A N 1
ATOM 620 C CA . PRO A 1 83 ? 10.768 -1.459 5.489 1.00 78.81 83 PRO A CA 1
ATOM 621 C C . PRO A 1 83 ? 11.916 -2.266 4.883 1.00 78.81 83 PRO A C 1
ATOM 623 O O . PRO A 1 83 ? 12.936 -1.715 4.465 1.00 78.81 83 PRO A O 1
ATOM 626 N N . LYS A 1 84 ? 11.735 -3.586 4.768 1.00 79.88 84 LYS A N 1
ATOM 627 C CA . LYS A 1 84 ? 12.673 -4.437 4.027 1.00 79.88 84 LYS A CA 1
ATOM 628 C C . LYS A 1 84 ? 12.454 -4.242 2.532 1.00 79.88 84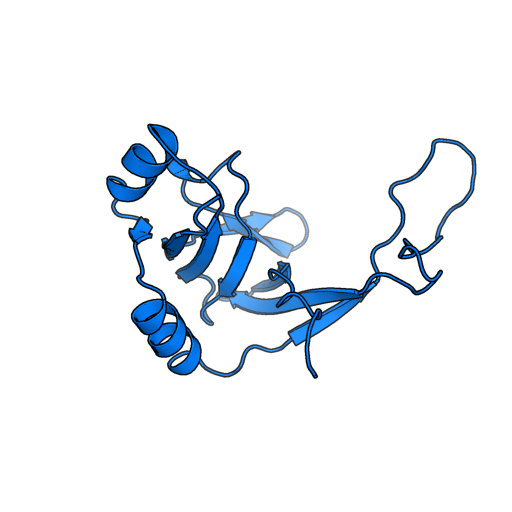 LYS A C 1
ATOM 630 O O . LYS A 1 84 ? 11.558 -4.847 1.946 1.00 79.88 84 LYS A O 1
ATOM 635 N N . LEU A 1 85 ? 13.263 -3.374 1.934 1.00 84.50 85 LEU A N 1
ATOM 636 C CA . LEU A 1 85 ? 13.200 -3.084 0.507 1.00 84.50 85 LEU A CA 1
ATOM 637 C C . LEU A 1 85 ? 13.982 -4.121 -0.304 1.00 84.50 85 LEU A C 1
ATOM 639 O O . LEU A 1 85 ? 15.078 -4.537 0.069 1.00 84.50 85 LEU A O 1
ATOM 643 N N . LYS A 1 86 ? 13.413 -4.510 -1.439 1.00 81.75 86 LYS A N 1
ATOM 644 C CA . LYS A 1 86 ? 14.023 -5.352 -2.462 1.00 81.75 86 LYS A CA 1
ATOM 645 C C . LYS A 1 86 ? 13.912 -4.646 -3.802 1.00 81.75 86 LYS A C 1
ATOM 647 O O . LYS A 1 86 ? 12.862 -4.105 -4.133 1.00 81.75 86 LYS A O 1
ATOM 652 N N . THR A 1 87 ? 14.961 -4.723 -4.602 1.00 78.94 87 THR A N 1
ATOM 653 C CA . THR A 1 87 ? 14.928 -4.257 -5.989 1.00 78.94 87 THR A CA 1
ATOM 654 C C . THR A 1 87 ? 14.718 -5.459 -6.897 1.00 78.94 87 THR A C 1
ATOM 656 O O . THR A 1 87 ? 15.478 -6.424 -6.819 1.00 78.94 87 THR A O 1
ATOM 659 N N . LYS A 1 88 ? 13.700 -5.417 -7.759 1.00 77.38 88 LYS A N 1
ATOM 660 C CA . LYS A 1 88 ? 13.519 -6.397 -8.839 1.00 77.38 88 LYS A CA 1
ATOM 661 C C . LYS A 1 88 ? 13.510 -5.656 -10.168 1.00 77.38 88 LYS A C 1
ATOM 663 O O . LYS A 1 88 ? 12.894 -4.607 -10.281 1.00 77.38 88 LYS A O 1
ATOM 668 N N . TYR A 1 89 ? 14.197 -6.184 -11.172 1.00 76.06 89 TYR A N 1
ATOM 669 C CA . TYR A 1 89 ? 14.204 -5.569 -12.497 1.00 76.06 89 TYR A CA 1
ATOM 670 C C . TYR A 1 89 ? 12.951 -5.958 -13.269 1.00 76.06 89 TYR A C 1
ATOM 672 O O . TYR A 1 89 ? 12.572 -7.133 -13.289 1.00 76.06 89 TYR A O 1
ATOM 680 N N . ARG A 1 90 ? 12.328 -4.973 -13.918 1.00 74.19 90 ARG A N 1
ATOM 681 C CA . ARG A 1 90 ? 11.135 -5.198 -14.728 1.00 74.19 90 ARG A CA 1
ATOM 682 C C . ARG A 1 90 ? 11.473 -6.100 -15.911 1.00 74.19 90 ARG A C 1
ATOM 684 O O . ARG A 1 90 ? 12.373 -5.794 -16.693 1.00 74.19 90 ARG A O 1
ATOM 691 N N . MET A 1 91 ? 10.732 -7.193 -16.057 1.00 71.50 91 MET A N 1
ATOM 692 C CA . MET A 1 91 ? 10.760 -7.991 -17.280 1.00 71.50 91 MET A CA 1
ATOM 693 C C . MET A 1 91 ? 9.845 -7.344 -18.317 1.00 71.50 91 MET A C 1
ATOM 695 O O . MET A 1 91 ? 8.783 -6.818 -17.979 1.00 71.50 91 MET A O 1
ATOM 699 N N . GLN A 1 92 ? 10.273 -7.341 -19.574 1.00 61.28 92 GLN A N 1
ATOM 700 C CA . GLN A 1 92 ? 9.472 -6.830 -20.676 1.00 61.28 92 GLN A CA 1
ATOM 701 C C . GLN A 1 92 ? 8.220 -7.709 -20.818 1.00 61.28 92 GLN A C 1
ATOM 703 O O . GLN A 1 92 ? 8.328 -8.934 -20.878 1.00 61.28 92 GLN A O 1
ATOM 708 N N . ALA A 1 93 ? 7.028 -7.101 -20.819 1.00 57.78 93 ALA A N 1
ATOM 709 C CA . ALA A 1 93 ? 5.800 -7.836 -21.109 1.00 57.78 93 ALA A CA 1
ATOM 710 C C . ALA A 1 93 ? 5.953 -8.465 -22.499 1.00 57.78 93 ALA A C 1
ATOM 712 O O . ALA A 1 93 ? 6.318 -7.756 -23.439 1.00 57.78 93 ALA A O 1
ATOM 713 N N . GLN A 1 94 ? 5.758 -9.784 -22.593 1.00 47.41 94 GLN A N 1
ATOM 714 C CA . GLN A 1 94 ? 5.991 -10.560 -23.810 1.00 47.41 94 GLN A CA 1
ATOM 715 C C . GLN A 1 94 ? 5.349 -9.864 -25.017 1.00 47.41 94 GLN A C 1
ATOM 717 O O . GLN A 1 94 ? 4.126 -9.778 -25.123 1.00 47.41 94 GLN A O 1
ATOM 722 N N . GLN A 1 95 ? 6.184 -9.372 -25.933 1.00 46.28 95 GLN A N 1
ATOM 723 C CA . GLN A 1 95 ? 5.753 -9.234 -27.316 1.00 46.28 95 GLN A CA 1
ATOM 724 C C . GLN A 1 95 ? 5.556 -10.655 -27.865 1.00 46.28 95 GLN A C 1
ATOM 726 O O . GLN A 1 95 ? 6.328 -11.546 -27.500 1.00 46.28 95 GLN A O 1
ATOM 731 N N . PRO A 1 96 ? 4.545 -10.894 -28.714 1.00 46.84 96 PRO A N 1
ATOM 732 C CA . PRO A 1 96 ? 4.141 -12.234 -29.149 1.00 46.84 96 PRO A CA 1
ATOM 733 C C . PRO A 1 96 ? 5.174 -13.000 -30.005 1.00 46.84 96 PRO A C 1
ATOM 735 O O . PRO A 1 96 ? 4.853 -14.062 -30.525 1.00 46.84 96 PRO A O 1
ATOM 738 N N . GLU A 1 97 ? 6.418 -12.531 -30.126 1.00 45.34 97 GLU A N 1
ATOM 739 C CA . GLU A 1 97 ? 7.461 -13.163 -30.935 1.00 45.34 97 GLU A CA 1
ATOM 740 C C . GLU A 1 97 ? 8.719 -13.476 -30.107 1.00 45.34 97 GLU A C 1
ATOM 742 O O . GLU A 1 97 ? 9.685 -12.717 -30.053 1.00 45.34 97 GLU A O 1
ATOM 747 N N . GLY A 1 98 ? 8.702 -14.639 -29.450 1.00 41.94 98 GLY A N 1
ATOM 748 C CA . GLY A 1 98 ? 9.879 -15.510 -29.315 1.00 41.94 98 GLY A CA 1
ATOM 749 C C . GLY A 1 98 ? 11.095 -15.026 -28.514 1.00 41.94 98 GLY A C 1
ATOM 750 O O . GLY A 1 98 ? 12.128 -15.689 -28.566 1.00 41.94 98 GLY A O 1
ATOM 751 N N . ARG A 1 99 ? 11.026 -13.920 -27.766 1.00 45.38 99 ARG A N 1
ATOM 752 C CA . ARG A 1 99 ? 12.112 -13.494 -26.862 1.00 45.38 99 ARG A CA 1
ATOM 753 C C . ARG A 1 99 ? 11.702 -13.624 -25.404 1.00 45.38 99 ARG A C 1
ATOM 755 O O . ARG A 1 99 ? 11.247 -12.676 -24.768 1.00 45.38 99 ARG A O 1
ATOM 762 N N . GLU A 1 100 ? 11.887 -14.821 -24.867 1.00 43.66 100 GLU A N 1
ATOM 763 C CA . GLU A 1 100 ? 11.818 -15.060 -23.430 1.00 43.66 100 GLU A CA 1
ATOM 764 C C . GLU A 1 100 ? 12.966 -14.309 -22.724 1.00 43.66 100 GLU A C 1
ATOM 766 O O . GLU A 1 100 ? 14.136 -14.476 -23.061 1.00 43.66 100 GLU A O 1
ATOM 771 N N . GLY A 1 101 ? 12.640 -13.462 -21.739 1.00 53.34 101 GLY A N 1
ATOM 772 C CA . GLY A 1 101 ? 13.611 -13.014 -20.729 1.00 53.34 101 GLY A CA 1
ATOM 773 C C . GLY A 1 101 ? 14.373 -11.701 -20.964 1.00 53.34 101 GLY A C 1
ATOM 774 O O . GLY A 1 101 ? 15.410 -11.504 -20.331 1.00 53.34 101 GLY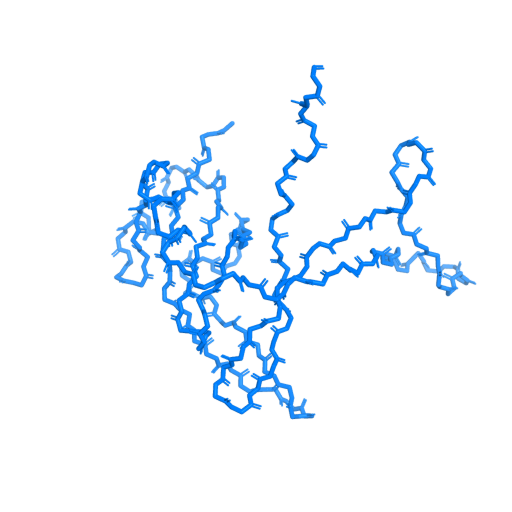 A O 1
ATOM 775 N N . MET A 1 102 ? 13.901 -10.773 -21.805 1.00 64.69 102 MET A N 1
ATOM 776 C CA . MET A 1 102 ? 14.527 -9.441 -21.892 1.00 64.69 102 MET A CA 1
ATOM 777 C C . MET A 1 102 ? 14.035 -8.494 -20.779 1.00 64.69 102 MET A C 1
ATOM 779 O O . MET A 1 102 ? 12.839 -8.385 -20.505 1.00 64.69 102 MET A O 1
ATOM 783 N N . PHE A 1 103 ? 14.968 -7.802 -20.115 1.00 71.06 103 PHE A N 1
ATOM 784 C CA . PHE A 1 103 ? 14.648 -6.738 -19.155 1.00 71.06 103 PHE A CA 1
ATOM 785 C C . PHE A 1 103 ? 14.109 -5.506 -19.886 1.00 71.06 103 PHE A C 1
ATOM 787 O O . PHE A 1 103 ? 14.603 -5.157 -20.957 1.00 71.06 103 PHE A O 1
ATOM 794 N N . ALA A 1 104 ? 13.140 -4.813 -19.286 1.00 72.12 104 ALA A N 1
ATOM 795 C CA . ALA A 1 104 ? 12.725 -3.504 -19.772 1.00 72.12 104 ALA A CA 1
ATOM 796 C C . ALA A 1 104 ? 13.862 -2.496 -19.550 1.00 72.12 104 ALA A C 1
ATOM 798 O O . ALA A 1 104 ? 14.423 -2.427 -18.451 1.00 72.12 104 ALA A O 1
ATOM 799 N N . LEU A 1 105 ? 14.190 -1.733 -20.592 1.00 75.81 105 LEU A N 1
ATOM 800 C CA . LEU A 1 105 ? 15.248 -0.727 -20.575 1.00 75.81 105 LEU A CA 1
ATOM 801 C C . LEU A 1 105 ? 14.642 0.686 -20.595 1.00 75.81 105 LEU A C 1
ATOM 803 O O . LEU A 1 105 ? 13.581 0.887 -21.186 1.00 75.81 105 LEU A O 1
ATOM 807 N N . ASN A 1 106 ? 15.287 1.646 -19.934 1.00 73.62 106 ASN A N 1
ATOM 808 C CA . ASN A 1 106 ? 14.950 3.069 -20.027 1.00 73.62 106 ASN A CA 1
ATOM 809 C C . ASN A 1 106 ? 15.489 3.677 -21.344 1.00 73.62 106 ASN A C 1
ATOM 811 O O . ASN A 1 106 ? 16.134 2.992 -22.136 1.00 73.62 106 ASN A O 1
ATOM 815 N N . GLU A 1 107 ? 15.256 4.972 -21.572 1.00 71.88 107 GLU A N 1
ATOM 816 C CA . GLU A 1 107 ? 15.740 5.686 -22.771 1.00 71.88 107 GLU A CA 1
ATOM 817 C C . GLU A 1 107 ? 17.275 5.702 -22.903 1.00 71.88 107 GLU A C 1
ATOM 819 O O . GLU A 1 107 ? 17.794 5.839 -24.007 1.00 71.88 107 GLU A O 1
ATOM 824 N N . ALA A 1 108 ? 18.003 5.510 -21.798 1.00 74.88 108 ALA A N 1
ATOM 825 C CA . ALA A 1 108 ? 19.461 5.388 -21.773 1.00 74.88 108 ALA A CA 1
ATOM 826 C C . ALA A 1 108 ? 19.963 3.946 -22.015 1.00 74.88 108 ALA A C 1
ATOM 828 O O . ALA A 1 108 ? 21.166 3.728 -22.128 1.00 74.88 108 ALA A O 1
ATOM 829 N N . GLY A 1 109 ? 19.063 2.960 -22.116 1.00 71.38 109 GLY A N 1
ATOM 830 C CA . GLY A 1 109 ? 19.408 1.546 -22.285 1.00 71.38 109 GLY A CA 1
ATOM 831 C C . GLY A 1 109 ? 19.668 0.780 -20.980 1.00 71.38 109 GLY A C 1
ATOM 832 O O . GLY A 1 109 ? 20.051 -0.388 -21.035 1.00 71.38 109 GLY A O 1
ATOM 833 N N . ASP A 1 110 ? 19.433 1.380 -19.811 1.00 74.81 110 ASP A N 1
ATOM 834 C CA . ASP A 1 110 ? 19.590 0.728 -18.507 1.00 74.81 110 ASP A CA 1
ATOM 835 C C . ASP A 1 110 ? 18.340 -0.047 -18.092 1.00 74.81 110 ASP A C 1
ATOM 837 O O . ASP A 1 110 ? 17.210 0.380 -18.328 1.00 74.81 110 ASP A O 1
ATOM 841 N N . ARG A 1 111 ? 18.531 -1.159 -17.373 1.00 76.00 111 ARG A N 1
ATOM 842 C CA . ARG A 1 111 ? 17.427 -1.954 -16.812 1.00 76.00 111 ARG A CA 1
ATOM 843 C C . ARG A 1 111 ? 16.606 -1.113 -15.844 1.00 76.00 111 ARG A C 1
ATOM 845 O O . ARG A 1 111 ? 17.162 -0.561 -14.901 1.00 76.00 111 ARG A O 1
ATOM 852 N N . ILE A 1 112 ? 15.288 -1.107 -16.014 1.00 72.12 112 ILE A N 1
ATOM 853 C CA . ILE A 1 112 ? 14.368 -0.384 -15.132 1.00 72.12 112 ILE A CA 1
ATOM 854 C C . ILE A 1 112 ? 14.241 -1.155 -13.805 1.00 72.12 112 ILE A C 1
ATOM 856 O O . ILE A 1 112 ? 13.701 -2.271 -13.800 1.00 72.12 112 ILE A O 1
ATOM 860 N N . PRO A 1 113 ? 14.741 -0.614 -12.676 1.00 74.94 113 PRO A N 1
ATOM 861 C CA . PRO A 1 113 ? 14.531 -1.225 -11.372 1.00 74.94 113 PRO A CA 1
ATOM 862 C C . PRO A 1 113 ? 13.119 -0.897 -10.881 1.00 74.94 113 PRO A C 1
ATOM 864 O O . PRO A 1 113 ? 12.703 0.252 -10.944 1.00 74.94 113 PRO A O 1
ATOM 867 N N . ASP A 1 114 ? 12.393 -1.877 -10.358 1.00 79.00 114 ASP A N 1
ATOM 868 C CA . ASP A 1 114 ? 11.193 -1.674 -9.549 1.00 79.00 114 ASP A CA 1
ATOM 869 C C . ASP A 1 114 ? 11.539 -1.941 -8.076 1.00 79.00 114 ASP A C 1
ATOM 871 O O . ASP A 1 114 ? 12.223 -2.914 -7.732 1.00 79.00 114 ASP A O 1
ATOM 875 N N . THR A 1 115 ? 11.070 -1.062 -7.193 1.00 83.75 115 THR A N 1
ATOM 876 C CA . THR A 1 115 ? 11.275 -1.191 -5.748 1.00 83.75 115 THR A CA 1
ATOM 877 C C . THR A 1 115 ? 10.081 -1.901 -5.137 1.00 83.75 115 THR A C 1
ATOM 879 O O . THR A 1 115 ? 8.941 -1.480 -5.313 1.00 83.75 115 THR A O 1
ATOM 882 N N . PHE A 1 116 ? 10.344 -2.952 -4.373 1.00 86.12 116 PHE A N 1
ATOM 883 C CA . PHE A 1 116 ? 9.347 -3.695 -3.619 1.00 86.12 116 PHE A CA 1
ATOM 884 C C . PHE A 1 116 ? 9.650 -3.595 -2.131 1.00 86.12 116 PHE A C 1
ATOM 886 O O . PHE A 1 116 ? 10.805 -3.645 -1.720 1.00 86.12 116 PHE A O 1
ATOM 893 N N . GLN A 1 117 ? 8.616 -3.510 -1.311 1.00 86.44 117 GLN A N 1
ATOM 894 C CA . GLN A 1 117 ? 8.708 -3.721 0.122 1.00 86.44 117 GLN A CA 1
ATOM 895 C C . GLN A 1 117 ? 8.193 -5.115 0.455 1.00 86.44 117 GLN A C 1
ATOM 897 O O . GLN A 1 117 ? 7.048 -5.432 0.151 1.00 86.44 117 GLN A O 1
ATOM 902 N N . THR A 1 118 ? 8.992 -5.928 1.141 1.00 87.31 118 THR A N 1
ATOM 903 C CA . THR A 1 118 ? 8.482 -7.163 1.742 1.00 87.31 118 THR A CA 1
ATOM 904 C C . THR A 1 118 ? 7.817 -6.834 3.074 1.00 87.31 118 THR A C 1
ATOM 906 O O . THR A 1 118 ? 8.475 -6.319 3.977 1.00 87.31 118 THR A O 1
ATOM 909 N N . VAL A 1 119 ? 6.531 -7.159 3.196 1.00 87.56 119 VAL A N 1
ATOM 910 C CA . VAL A 1 119 ? 5.728 -6.977 4.410 1.00 87.56 119 VAL A CA 1
ATOM 911 C C . VAL A 1 119 ? 5.365 -8.336 4.977 1.00 87.56 119 VAL A C 1
ATOM 913 O O . VAL A 1 119 ? 4.920 -9.220 4.238 1.00 87.56 119 VAL A O 1
ATOM 916 N N . ARG A 1 120 ? 5.503 -8.505 6.293 1.00 87.44 120 ARG A N 1
ATOM 917 C CA . ARG A 1 120 ? 4.940 -9.673 6.974 1.00 87.44 120 ARG A CA 1
ATOM 918 C C . ARG A 1 120 ? 3.496 -9.404 7.378 1.00 87.44 120 ARG A C 1
ATOM 920 O O . ARG A 1 120 ? 3.241 -8.505 8.170 1.00 87.44 120 ARG A O 1
ATOM 927 N N . ALA A 1 121 ? 2.572 -10.221 6.889 1.00 84.88 121 ALA A N 1
ATOM 928 C CA . ALA A 1 121 ? 1.159 -10.169 7.238 1.00 84.88 121 ALA A CA 1
ATOM 929 C C . ALA A 1 121 ? 0.717 -11.519 7.814 1.00 84.88 121 ALA A C 1
ATOM 931 O O . ALA A 1 121 ? 0.434 -12.473 7.086 1.00 84.88 121 ALA A O 1
ATOM 932 N N . GLY A 1 122 ? 0.738 -11.630 9.145 1.00 83.75 122 GLY A N 1
ATOM 933 C CA . GLY A 1 122 ? 0.566 -12.907 9.839 1.00 83.75 122 GLY A CA 1
ATOM 934 C C . GLY A 1 122 ? 1.653 -13.919 9.447 1.00 83.75 122 GLY A C 1
ATOM 935 O O . GLY A 1 122 ? 2.836 -13.738 9.759 1.00 83.75 122 GLY A O 1
ATOM 936 N N . PHE A 1 123 ? 1.243 -14.986 8.757 1.00 83.69 123 PHE A N 1
ATOM 937 C CA . PHE A 1 123 ? 2.134 -16.044 8.260 1.00 83.69 123 PHE A CA 1
ATOM 938 C C . PHE A 1 123 ? 2.670 -15.789 6.844 1.00 83.69 123 PHE A C 1
ATOM 940 O O . PHE A 1 123 ? 3.559 -16.510 6.401 1.00 83.69 123 PHE A O 1
ATOM 947 N N . TYR A 1 124 ? 2.171 -14.764 6.148 1.00 86.12 124 TYR A N 1
ATOM 948 C CA . TYR A 1 124 ? 2.529 -14.489 4.758 1.00 86.12 124 TYR A CA 1
ATOM 949 C C . TYR A 1 124 ? 3.621 -13.422 4.652 1.00 86.12 124 TYR A C 1
ATOM 951 O O . TYR A 1 124 ? 3.639 -12.450 5.413 1.00 86.12 124 TYR A O 1
ATOM 959 N N . LEU A 1 125 ? 4.511 -13.588 3.673 1.00 86.88 125 LEU A N 1
ATOM 960 C CA . LEU A 1 125 ? 5.440 -12.554 3.220 1.00 86.88 125 LEU A CA 1
ATOM 961 C C . LEU A 1 125 ? 4.958 -12.043 1.866 1.00 86.88 125 LEU A C 1
ATOM 963 O O . LEU A 1 125 ? 4.885 -12.813 0.912 1.00 86.88 125 LEU A O 1
ATOM 967 N N . ILE A 1 126 ? 4.622 -10.758 1.793 1.00 86.81 126 ILE A N 1
ATOM 968 C CA . ILE A 1 126 ? 4.037 -10.144 0.600 1.00 86.81 126 ILE A CA 1
ATOM 969 C C . ILE A 1 126 ? 5.011 -9.095 0.070 1.00 86.81 126 ILE A C 1
ATOM 971 O O . ILE A 1 126 ? 5.364 -8.162 0.789 1.00 86.81 126 ILE A O 1
ATOM 975 N N . ASP A 1 127 ? 5.449 -9.243 -1.181 1.00 86.94 127 ASP A N 1
ATOM 976 C CA . ASP A 1 127 ? 6.246 -8.227 -1.874 1.00 86.94 127 ASP A CA 1
ATOM 977 C C . ASP A 1 127 ? 5.301 -7.180 -2.490 1.00 86.94 127 ASP A C 1
ATOM 979 O O . ASP A 1 127 ? 4.571 -7.459 -3.440 1.00 86.94 127 ASP A O 1
ATOM 983 N N . VAL A 1 128 ? 5.315 -5.965 -1.950 1.00 86.56 128 VAL A N 1
ATOM 984 C CA . VAL A 1 128 ? 4.456 -4.853 -2.369 1.00 86.56 128 VAL A CA 1
ATOM 985 C C . VAL A 1 128 ? 5.242 -3.905 -3.267 1.00 86.56 128 VAL A C 1
ATOM 987 O O . VAL A 1 128 ? 6.264 -3.388 -2.816 1.00 86.56 128 VAL A O 1
ATOM 990 N N . PRO A 1 129 ? 4.800 -3.627 -4.504 1.00 85.38 129 PRO A N 1
ATOM 991 C CA . PRO A 1 129 ? 5.454 -2.634 -5.345 1.00 85.38 129 PRO A CA 1
ATOM 992 C C . PRO A 1 129 ? 5.277 -1.248 -4.728 1.00 85.38 129 PRO A C 1
ATOM 994 O O . PRO A 1 129 ? 4.154 -0.813 -4.459 1.00 85.38 129 PRO A O 1
ATOM 997 N N . LEU A 1 130 ? 6.389 -0.556 -4.513 1.00 86.44 130 LEU A N 1
ATOM 998 C CA . LEU A 1 130 ? 6.379 0.819 -4.056 1.00 86.44 130 LEU A CA 1
ATOM 999 C C . LEU A 1 130 ? 6.508 1.767 -5.244 1.00 86.44 130 LEU A C 1
ATOM 1001 O O . LEU A 1 130 ? 7.253 1.517 -6.193 1.00 86.44 130 LEU A O 1
ATOM 1005 N N . ALA A 1 131 ? 5.818 2.897 -5.149 1.00 80.75 131 ALA A N 1
ATOM 1006 C CA . ALA A 1 131 ? 6.144 4.096 -5.886 1.00 80.75 131 ALA A CA 1
ATOM 1007 C C . ALA A 1 131 ? 7.644 4.340 -5.762 1.00 80.75 131 ALA A C 1
ATOM 1009 O O . ALA A 1 131 ? 8.173 4.529 -4.660 1.00 80.75 131 ALA A O 1
ATOM 1010 N N . GLN A 1 132 ? 8.338 4.337 -6.894 1.00 63.88 132 GLN A N 1
ATOM 1011 C CA . GLN A 1 132 ? 9.693 4.844 -6.902 1.00 63.88 132 GLN A CA 1
ATOM 1012 C C . GLN A 1 132 ? 9.599 6.298 -6.446 1.00 63.88 132 GLN A C 1
ATOM 1014 O O . GLN A 1 132 ? 8.860 7.086 -7.038 1.00 63.88 132 GLN A O 1
ATOM 1019 N N . ALA A 1 133 ? 10.327 6.659 -5.384 1.00 46.34 133 ALA A N 1
ATOM 1020 C CA . ALA A 1 133 ? 10.720 8.051 -5.239 1.00 46.34 133 ALA A CA 1
ATOM 1021 C C . ALA A 1 133 ? 11.352 8.390 -6.582 1.00 46.34 133 ALA A C 1
ATOM 1023 O O . ALA A 1 133 ? 12.317 7.719 -6.951 1.00 46.34 133 ALA A O 1
ATOM 1024 N N . ALA A 1 134 ? 10.734 9.289 -7.350 1.00 34.72 134 ALA A N 1
ATOM 1025 C CA . ALA A 1 134 ? 11.258 9.701 -8.637 1.00 34.72 134 ALA A CA 1
ATOM 1026 C C . ALA A 1 134 ? 12.729 10.065 -8.415 1.00 34.72 134 ALA A C 1
ATOM 1028 O O . ALA A 1 134 ? 13.049 11.091 -7.818 1.00 34.72 134 ALA A O 1
ATOM 1029 N N . LYS A 1 135 ? 13.637 9.162 -8.793 1.00 36.31 135 LYS A N 1
ATOM 1030 C CA . LYS A 1 135 ? 15.054 9.470 -8.858 1.00 36.31 135 LYS A CA 1
ATOM 1031 C C . LYS A 1 135 ? 15.193 10.307 -10.118 1.00 36.31 135 LYS A C 1
ATOM 1033 O O . LYS A 1 135 ? 15.293 9.777 -11.215 1.00 36.31 135 LYS A O 1
ATOM 1038 N N . GLY A 1 136 ? 15.090 11.610 -9.914 1.00 32.84 136 GLY A N 1
ATOM 1039 C CA . GLY A 1 136 ? 15.148 12.671 -10.909 1.00 32.84 136 GLY A CA 1
ATOM 1040 C C . GLY A 1 136 ? 14.492 13.886 -10.258 1.00 32.84 136 GLY A C 1
ATOM 1041 O O . GLY A 1 136 ? 13.273 13.970 -10.235 1.00 32.84 136 GLY A O 1
ATOM 1042 N N . THR A 1 137 ? 15.198 14.777 -9.568 1.00 27.47 137 THR A N 1
ATOM 1043 C CA . THR A 1 137 ? 16.528 15.307 -9.876 1.00 27.47 137 THR A CA 1
ATOM 1044 C C . THR A 1 137 ? 17.167 15.851 -8.597 1.00 27.47 137 THR A C 1
ATOM 1046 O O . THR A 1 137 ? 16.554 16.645 -7.891 1.00 27.47 137 THR A O 1
ATOM 1049 N N . GLN A 1 138 ? 18.400 15.444 -8.316 1.00 26.61 138 GLN A N 1
ATOM 1050 C CA . GLN A 1 138 ? 19.405 16.265 -7.638 1.00 26.61 138 GLN A CA 1
ATOM 1051 C C . GLN A 1 138 ? 20.766 15.857 -8.214 1.00 26.61 138 GLN A C 1
ATOM 1053 O O . GLN A 1 138 ? 20.941 14.668 -8.507 1.00 26.61 138 GLN A O 1
ATOM 1058 N N . PRO A 1 139 ? 21.746 16.764 -8.316 1.00 35.12 139 PRO A N 1
ATOM 1059 C CA . PRO A 1 139 ? 21.732 18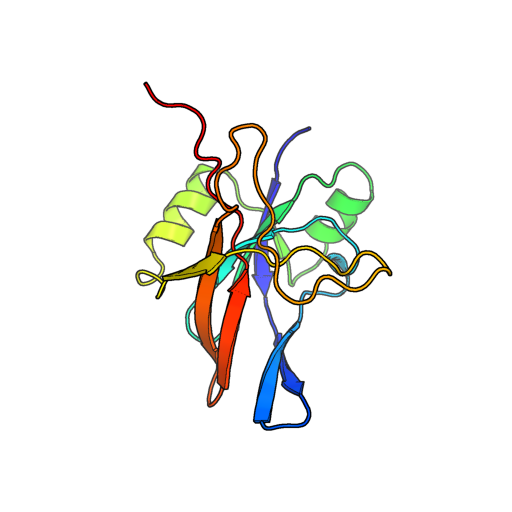.192 -7.972 1.00 35.12 139 PRO A CA 1
ATOM 1060 C C . PRO A 1 139 ? 21.344 19.126 -9.129 1.00 35.12 139 PRO A C 1
ATOM 1062 O O . PRO A 1 139 ? 21.475 18.719 -10.305 1.00 35.12 139 PRO A O 1
#